Protein AF-A0A0F2PJM9-F1 (afdb_monomer_lite)

Sequence (79 aa):
MSVAAIKNPIFVGELVVYMDTPEQARVVEIDCRYELYTTANSCTCCTYRFSSRRNPDFQCRHIAAVRKVMSGEVVAEAD

Radius of gyration: 12.34 Å; chains: 1; bounding box: 31×21×30 Å

Structure (mmCIF, N/CA/C/O backbone):
data_AF-A0A0F2PJM9-F1
#
_entry.id   AF-A0A0F2PJM9-F1
#
loop_
_atom_site.group_PDB
_atom_site.id
_atom_site.type_symbol
_atom_site.label_atom_id
_atom_site.label_alt_id
_atom_site.label_comp_id
_atom_site.label_asym_id
_atom_site.label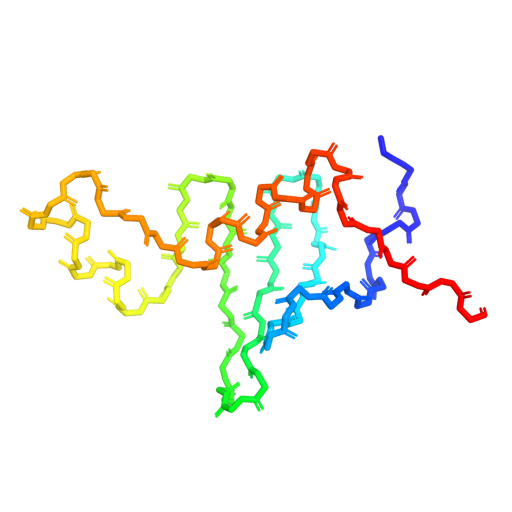_entity_id
_atom_site.label_seq_id
_atom_site.pdbx_PDB_ins_code
_atom_site.Cartn_x
_atom_site.Cartn_y
_atom_site.Cartn_z
_atom_site.occupancy
_atom_site.B_iso_or_equiv
_atom_site.auth_seq_id
_atom_site.auth_comp_id
_atom_site.auth_asym_id
_atom_site.auth_atom_id
_atom_site.pdbx_PDB_model_num
ATOM 1 N N . MET A 1 1 ? -15.802 6.978 5.197 1.00 47.47 1 MET A N 1
ATOM 2 C CA . MET A 1 1 ? -15.308 5.992 6.181 1.00 47.47 1 MET A CA 1
ATOM 3 C C . MET A 1 1 ? -15.383 6.623 7.556 1.00 47.47 1 MET A C 1
ATOM 5 O O . MET A 1 1 ? -14.941 7.756 7.703 1.00 47.47 1 MET A O 1
ATOM 9 N N . SER A 1 2 ? -16.020 5.962 8.520 1.00 42.88 2 SER A N 1
ATOM 10 C CA . SER A 1 2 ? -16.104 6.454 9.895 1.00 42.88 2 SER A CA 1
ATOM 11 C C . SER A 1 2 ? -14.748 6.313 10.594 1.00 42.88 2 SER A C 1
ATOM 13 O O . SER A 1 2 ? -14.000 5.366 10.361 1.00 42.88 2 SER A O 1
ATOM 15 N N . VAL A 1 3 ? -14.444 7.268 11.472 1.00 49.75 3 VAL A N 1
ATOM 16 C CA . VAL A 1 3 ? -13.180 7.407 12.220 1.00 49.75 3 VAL A CA 1
ATOM 17 C C . VAL A 1 3 ? -12.842 6.167 13.077 1.00 49.75 3 VAL A C 1
ATOM 19 O O . VAL A 1 3 ? -11.694 5.985 13.458 1.00 49.75 3 VAL A O 1
ATOM 22 N N . ALA A 1 4 ? -13.805 5.272 13.330 1.00 50.91 4 ALA A N 1
ATOM 23 C CA . ALA A 1 4 ? -13.629 4.056 14.130 1.00 50.91 4 ALA A CA 1
ATOM 24 C C . ALA A 1 4 ? -12.795 2.946 13.456 1.00 50.91 4 ALA A C 1
ATOM 26 O O . ALA A 1 4 ? -12.267 2.088 14.153 1.00 50.91 4 ALA A O 1
ATOM 27 N N . ALA A 1 5 ? -12.638 2.957 12.125 1.00 51.50 5 ALA A N 1
ATOM 28 C CA . ALA A 1 5 ? -11.779 1.990 11.424 1.00 51.50 5 ALA A CA 1
ATOM 29 C C . ALA A 1 5 ? -10.275 2.283 11.604 1.00 51.50 5 ALA A C 1
ATOM 31 O O . ALA A 1 5 ? -9.425 1.443 11.313 1.00 51.50 5 ALA A O 1
ATOM 32 N N . ILE A 1 6 ? -9.944 3.480 12.092 1.00 57.41 6 ILE A N 1
ATOM 33 C CA . ILE A 1 6 ? -8.584 3.890 12.423 1.00 57.41 6 ILE A CA 1
ATOM 34 C C . ILE A 1 6 ? -8.244 3.224 13.760 1.00 57.41 6 ILE A C 1
ATOM 36 O O . ILE A 1 6 ? -8.706 3.706 14.794 1.00 57.41 6 ILE A O 1
ATOM 40 N N . LYS A 1 7 ? -7.469 2.125 13.712 1.00 64.38 7 LYS A N 1
ATOM 41 C CA . LYS A 1 7 ? -6.875 1.307 14.809 1.00 64.38 7 LYS A CA 1
ATOM 42 C C . LYS A 1 7 ? -7.272 -0.176 14.857 1.00 64.38 7 LYS A C 1
ATOM 44 O O . LYS A 1 7 ? -6.583 -0.916 15.557 1.00 64.38 7 LYS A O 1
ATOM 49 N N . ASN A 1 8 ? -8.277 -0.638 14.113 1.00 80.06 8 ASN A N 1
ATOM 50 C CA . ASN A 1 8 ? -8.565 -2.079 14.046 1.00 80.06 8 ASN A CA 1
ATOM 51 C C . ASN A 1 8 ? -7.660 -2.769 13.009 1.00 80.06 8 ASN A C 1
ATOM 53 O O . ASN A 1 8 ? -7.496 -2.226 11.912 1.00 80.06 8 ASN A O 1
ATOM 57 N N . PRO A 1 9 ? -7.060 -3.933 13.331 1.00 85.06 9 PRO A N 1
ATOM 58 C CA . PRO A 1 9 ? -6.278 -4.695 12.364 1.00 85.06 9 PRO A CA 1
ATOM 59 C C . PRO A 1 9 ? -7.181 -5.223 11.247 1.00 85.06 9 PRO A C 1
ATOM 61 O O . PRO A 1 9 ? -8.234 -5.800 11.509 1.00 85.06 9 PRO A O 1
ATOM 64 N N . ILE A 1 10 ? -6.752 -5.047 9.998 1.00 87.62 10 ILE A N 1
ATOM 65 C CA . ILE A 1 10 ? -7.424 -5.607 8.824 1.00 87.62 10 ILE A CA 1
ATOM 66 C C . ILE A 1 10 ? -6.496 -6.633 8.186 1.00 87.62 10 ILE A C 1
ATOM 68 O O . ILE A 1 10 ? -5.404 -6.291 7.726 1.00 87.62 10 ILE A O 1
ATOM 72 N N . PHE A 1 11 ? -6.928 -7.890 8.158 1.00 87.62 11 PHE A N 1
ATOM 73 C CA . PHE A 1 11 ? -6.158 -8.984 7.579 1.00 87.62 11 PHE A CA 1
ATOM 74 C C . PHE A 1 11 ? -6.371 -9.047 6.065 1.00 87.62 11 PHE A C 1
ATOM 76 O O . PHE A 1 11 ? -7.495 -9.144 5.578 1.00 87.62 11 PHE A O 1
ATOM 83 N N . VAL A 1 12 ? -5.278 -8.996 5.305 1.00 87.75 12 VAL A N 1
ATOM 84 C CA . VAL A 1 12 ? -5.267 -9.093 3.841 1.00 87.75 12 VAL A CA 1
ATOM 85 C C . VAL A 1 12 ? -4.270 -10.177 3.438 1.00 87.75 12 VAL A C 1
ATOM 87 O O . VAL A 1 12 ? -3.101 -9.904 3.158 1.00 87.75 12 VAL A O 1
ATOM 90 N N . GLY A 1 13 ? -4.725 -11.431 3.428 1.00 86.50 13 GLY A N 1
ATOM 91 C CA . GLY A 1 13 ? -3.842 -12.584 3.238 1.00 86.50 13 GLY A CA 1
ATOM 92 C C . GLY A 1 13 ? -2.811 -12.673 4.368 1.00 86.50 13 GLY A C 1
ATOM 93 O O . GLY A 1 13 ? -3.182 -12.755 5.531 1.00 86.50 13 GLY A O 1
ATOM 94 N N . GLU A 1 14 ? -1.521 -12.613 4.028 1.00 86.12 14 GLU A N 1
ATOM 95 C CA . GLU A 1 14 ? -0.398 -12.656 4.987 1.00 86.12 14 GLU A CA 1
ATOM 96 C C . GLU A 1 14 ? 0.007 -11.271 5.536 1.00 86.12 14 GLU A C 1
ATOM 98 O O . GLU A 1 14 ? 1.076 -11.105 6.133 1.00 86.12 14 GLU A O 1
ATOM 103 N N . LEU A 1 15 ? -0.803 -10.244 5.272 1.00 88.12 15 LEU A N 1
ATOM 104 C CA . LEU A 1 15 ? -0.545 -8.866 5.677 1.00 88.12 15 LEU A CA 1
ATOM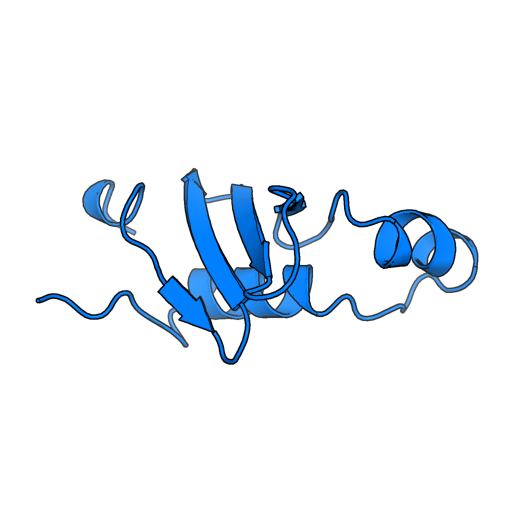 105 C C . LEU A 1 15 ? -1.581 -8.412 6.700 1.00 88.12 15 LEU A C 1
ATOM 107 O O . LEU A 1 15 ? -2.770 -8.689 6.559 1.00 88.12 15 LEU A O 1
ATOM 111 N N . VAL A 1 16 ? -1.130 -7.638 7.680 1.00 88.94 16 VAL A N 1
ATOM 112 C CA . VAL A 1 16 ? -1.990 -6.908 8.610 1.00 88.94 16 VAL A CA 1
ATOM 113 C C . VAL A 1 16 ? -1.885 -5.425 8.287 1.00 88.94 16 VAL A C 1
ATOM 115 O O . VAL A 1 16 ? -0.790 -4.859 8.257 1.00 88.94 16 VAL A O 1
ATOM 118 N N . VAL A 1 17 ? -3.022 -4.793 8.016 1.00 88.00 17 VAL A N 1
ATOM 119 C CA . VAL A 1 17 ? -3.117 -3.375 7.665 1.00 88.00 17 VAL A CA 1
ATOM 120 C C . VAL A 1 17 ? -3.770 -2.616 8.814 1.00 88.00 17 VAL A C 1
ATOM 122 O O . VAL A 1 17 ? -4.893 -2.917 9.212 1.00 88.00 17 VAL A O 1
ATOM 125 N N . TYR A 1 18 ? -3.075 -1.598 9.312 1.00 88.38 18 TYR A N 1
ATOM 126 C CA . TYR A 1 18 ? -3.578 -0.632 10.280 1.00 88.38 18 TYR A CA 1
ATOM 127 C C . TYR A 1 18 ? -3.741 0.713 9.583 1.00 88.38 18 TYR A C 1
ATOM 129 O O . TYR A 1 18 ? -2.755 1.352 9.215 1.00 88.38 18 TYR A O 1
ATOM 137 N N . MET A 1 19 ? -4.982 1.153 9.388 1.00 87.50 19 MET A N 1
ATOM 138 C CA . MET A 1 19 ? -5.245 2.493 8.864 1.00 87.50 19 MET A CA 1
ATOM 139 C C . MET A 1 19 ? -4.933 3.519 9.957 1.00 87.50 19 MET A C 1
ATOM 141 O O . MET A 1 19 ? -5.562 3.496 11.014 1.00 87.50 19 MET A O 1
ATOM 145 N N . ASP A 1 20 ? -3.972 4.409 9.709 1.00 83.31 20 ASP A N 1
ATOM 146 C CA . ASP A 1 20 ? -3.642 5.511 10.624 1.00 83.31 20 ASP A CA 1
ATOM 147 C C . ASP A 1 20 ? 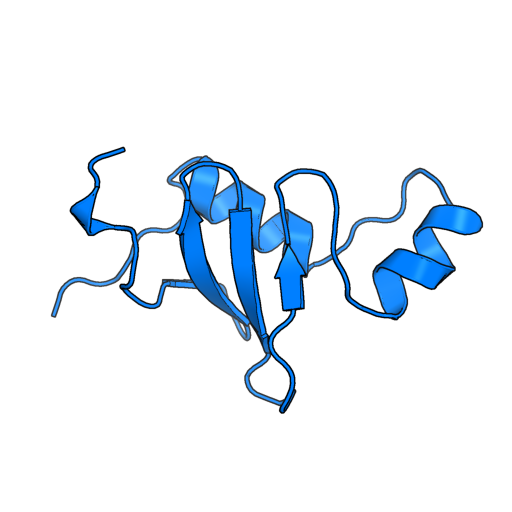-4.456 6.767 10.280 1.00 83.31 20 ASP A C 1
ATOM 149 O O . ASP A 1 20 ? -4.865 7.524 11.159 1.00 83.31 20 ASP A O 1
ATOM 153 N N . THR A 1 21 ? -4.725 6.973 8.989 1.00 84.19 21 THR A N 1
ATOM 154 C CA . THR A 1 21 ? -5.597 8.021 8.444 1.00 84.19 21 THR A CA 1
ATOM 155 C C . THR A 1 21 ? -6.372 7.457 7.245 1.00 84.19 21 THR A C 1
ATOM 157 O O . THR A 1 21 ? -6.073 6.351 6.796 1.00 84.19 21 THR A O 1
ATOM 160 N N . PRO A 1 22 ? -7.340 8.186 6.659 1.00 84.06 22 PRO A N 1
ATOM 161 C CA . PRO A 1 22 ? -8.007 7.748 5.428 1.00 84.06 22 PRO A CA 1
ATOM 162 C C . PRO A 1 22 ? -7.078 7.543 4.218 1.00 84.06 22 PRO A C 1
ATOM 164 O O . PRO A 1 22 ? -7.489 6.917 3.248 1.00 84.06 22 PRO A O 1
ATOM 167 N N . GLU A 1 23 ? -5.848 8.063 4.257 1.00 86.31 23 GLU A N 1
ATOM 168 C CA . GLU A 1 23 ? -4.908 8.096 3.123 1.00 86.31 23 GLU A CA 1
ATOM 169 C C . GLU A 1 23 ? -3.602 7.330 3.396 1.00 86.31 23 GLU A C 1
ATOM 171 O O . GLU A 1 23 ? -2.822 7.065 2.474 1.00 86.31 23 GLU A O 1
ATOM 176 N N . GLN A 1 24 ? -3.356 6.957 4.654 1.00 87.44 24 GLN A N 1
ATOM 177 C CA . GLN A 1 24 ? -2.116 6.341 5.105 1.00 87.44 24 GLN A CA 1
ATOM 178 C C . GLN A 1 24 ? -2.382 5.163 6.041 1.00 87.44 24 GLN A C 1
ATOM 180 O O . GLN A 1 24 ? -3.233 5.221 6.930 1.00 87.44 24 GLN A O 1
ATOM 185 N N . ALA A 1 25 ? -1.585 4.114 5.864 1.00 89.31 25 ALA A N 1
ATOM 186 C CA . ALA A 1 25 ? -1.617 2.915 6.674 1.00 89.31 25 ALA A CA 1
ATOM 187 C C . ALA A 1 25 ? -0.214 2.463 7.081 1.00 89.31 25 ALA A C 1
ATOM 189 O O . ALA A 1 25 ? 0.777 2.705 6.380 1.00 89.31 25 ALA A O 1
ATOM 190 N N . ARG A 1 26 ? -0.157 1.712 8.176 1.00 89.62 26 ARG A N 1
ATOM 191 C CA . ARG A 1 26 ? 0.952 0.825 8.507 1.00 89.62 26 ARG A CA 1
ATOM 192 C C . ARG A 1 26 ? 0.603 -0.587 8.079 1.00 89.62 26 ARG A C 1
ATOM 194 O O . ARG A 1 26 ? -0.460 -1.103 8.409 1.00 89.62 26 ARG A O 1
ATOM 201 N N . VAL A 1 27 ? 1.504 -1.203 7.331 1.00 86.69 27 VAL A N 1
ATOM 202 C CA . VAL A 1 27 ? 1.370 -2.583 6.872 1.00 86.69 27 VAL A CA 1
ATOM 203 C C . VAL A 1 27 ? 2.455 -3.408 7.539 1.00 86.69 27 VAL A C 1
ATOM 205 O O . VAL A 1 27 ? 3.637 -3.069 7.463 1.00 86.69 27 VAL A O 1
ATOM 208 N N . VAL A 1 28 ? 2.041 -4.480 8.199 1.00 86.44 28 VAL A N 1
ATOM 209 C CA . VAL A 1 28 ? 2.914 -5.447 8.858 1.00 86.44 28 VAL A CA 1
ATOM 210 C C . VAL A 1 28 ? 2.778 -6.756 8.100 1.00 86.44 28 VAL A C 1
ATOM 212 O O . VAL A 1 28 ? 1.667 -7.231 7.871 1.00 86.44 28 VAL A O 1
ATOM 215 N N . GLU A 1 29 ? 3.893 -7.329 7.661 1.00 82.50 29 GLU A N 1
ATOM 216 C CA . GLU A 1 29 ? 3.866 -8.711 7.178 1.00 82.50 29 GLU A CA 1
ATOM 217 C C . GLU A 1 29 ? 3.967 -9.636 8.386 1.00 82.50 29 GLU A C 1
ATOM 219 O O . GLU A 1 29 ? 4.731 -9.333 9.302 1.00 82.50 29 GLU A O 1
ATOM 224 N N . ILE A 1 30 ? 3.252 -10.762 8.381 1.00 68.06 30 ILE A N 1
ATOM 225 C CA . ILE A 1 30 ? 3.275 -11.724 9.499 1.00 68.06 30 ILE A CA 1
ATOM 226 C C . ILE A 1 30 ? 4.715 -12.152 9.855 1.00 68.06 30 ILE A C 1
ATOM 228 O O . ILE A 1 30 ? 5.035 -12.323 11.031 1.00 68.06 30 ILE A O 1
ATOM 232 N N . ASP A 1 31 ? 5.606 -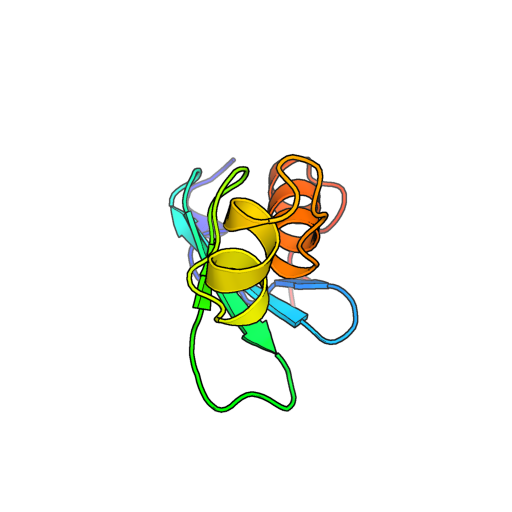12.207 8.860 1.00 65.56 31 ASP A N 1
ATOM 233 C CA . ASP A 1 31 ? 7.018 -12.568 9.034 1.00 65.56 31 ASP A CA 1
ATOM 234 C C . ASP A 1 31 ? 7.976 -11.371 9.189 1.00 65.56 31 ASP A C 1
ATOM 236 O O . ASP A 1 31 ? 9.169 -11.550 9.458 1.00 65.56 31 ASP A O 1
ATOM 240 N N . CYS A 1 32 ? 7.505 -10.130 9.024 1.00 60.38 32 CYS A N 1
ATOM 241 C CA . CYS A 1 32 ? 8.366 -8.949 9.029 1.00 60.38 32 CYS A CA 1
ATOM 242 C C . CYS A 1 32 ? 8.231 -8.166 10.343 1.00 60.38 32 CYS A C 1
ATOM 244 O O . CYS A 1 32 ? 7.188 -7.603 10.655 1.00 60.38 32 CYS A O 1
ATOM 246 N N . ARG A 1 33 ? 9.336 -8.052 11.095 1.00 67.88 33 ARG A N 1
ATOM 247 C CA . ARG A 1 33 ? 9.427 -7.307 12.374 1.00 67.88 33 ARG A CA 1
ATOM 248 C C . ARG A 1 33 ? 9.357 -5.776 12.232 1.00 67.88 33 ARG A C 1
ATOM 250 O O . ARG A 1 33 ? 9.641 -5.067 13.195 1.00 67.88 33 ARG A O 1
ATOM 257 N N . TYR A 1 34 ? 9.060 -5.260 11.043 1.00 73.00 34 TYR A N 1
ATOM 258 C CA . TYR A 1 34 ? 9.109 -3.833 10.735 1.00 73.00 34 TYR A CA 1
ATOM 259 C C . TYR A 1 34 ? 7.756 -3.340 10.232 1.00 73.00 34 TYR A C 1
ATOM 261 O O . TYR A 1 34 ? 7.194 -3.893 9.290 1.00 73.00 34 TYR A O 1
ATOM 269 N N . GLU A 1 35 ? 7.272 -2.254 10.832 1.00 81.56 35 GLU A N 1
ATOM 270 C CA . GLU A 1 35 ? 6.086 -1.537 10.365 1.00 81.56 35 GLU A CA 1
ATOM 271 C C . GLU A 1 35 ? 6.428 -0.746 9.094 1.00 81.56 35 GLU A C 1
ATOM 273 O O . GLU A 1 35 ? 7.362 0.063 9.073 1.00 81.56 35 GLU A O 1
ATOM 278 N N . LEU A 1 36 ? 5.682 -0.984 8.014 1.00 88.38 36 LEU A N 1
ATOM 279 C CA . LEU A 1 36 ? 5.883 -0.315 6.731 1.00 88.38 36 LEU A CA 1
ATOM 280 C C . LEU A 1 36 ? 4.820 0.760 6.522 1.00 88.38 36 LEU A C 1
ATOM 282 O O . LEU A 1 36 ? 3.629 0.460 6.459 1.00 88.38 36 LEU A O 1
ATOM 286 N N . TYR A 1 37 ? 5.242 2.007 6.327 1.00 90.62 37 TYR A N 1
ATOM 287 C CA . TYR A 1 37 ? 4.329 3.088 5.973 1.00 90.62 37 TYR A CA 1
ATOM 288 C C . TYR A 1 37 ? 3.942 2.975 4.503 1.00 90.62 37 TYR A C 1
ATOM 290 O O . TYR A 1 37 ? 4.797 2.947 3.612 1.00 90.62 37 TYR A O 1
ATOM 298 N N . THR A 1 38 ? 2.641 2.906 4.255 1.00 92.56 38 THR A N 1
ATOM 299 C CA . THR A 1 38 ? 2.087 2.650 2.930 1.00 92.56 38 THR A CA 1
ATOM 300 C C . THR A 1 38 ? 0.88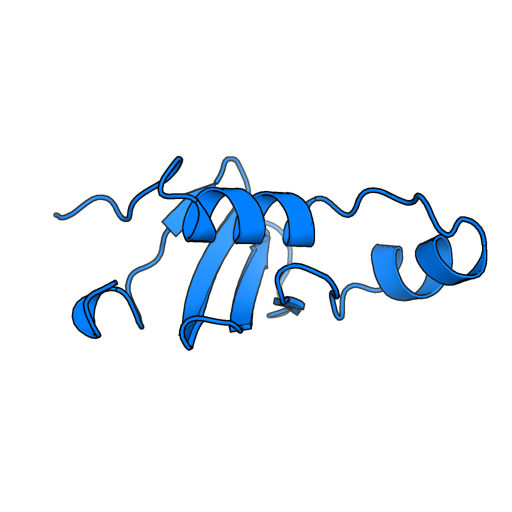4 3.553 2.680 1.00 92.56 38 THR A C 1
ATOM 302 O O . THR A 1 38 ? 0.010 3.704 3.528 1.00 92.56 38 THR A O 1
ATOM 305 N N . THR A 1 39 ? 0.840 4.159 1.500 1.00 93.25 39 THR A N 1
ATOM 306 C CA . THR A 1 39 ? -0.316 4.895 0.975 1.00 93.25 39 THR A CA 1
ATOM 307 C C . THR A 1 39 ? -0.851 4.172 -0.258 1.00 93.25 39 THR A C 1
ATOM 309 O O . THR A 1 39 ? -0.257 3.201 -0.733 1.00 93.25 39 THR A O 1
ATOM 312 N N . ALA A 1 40 ? -1.933 4.679 -0.850 1.00 92.56 40 ALA A N 1
ATOM 313 C CA . ALA A 1 40 ? -2.458 4.148 -2.108 1.00 92.56 40 ALA A CA 1
ATOM 314 C C . ALA A 1 40 ? -1.450 4.177 -3.274 1.00 92.56 40 ALA A C 1
ATOM 316 O O . ALA A 1 40 ? -1.683 3.511 -4.281 1.00 92.56 40 ALA A O 1
ATOM 317 N N . ASN A 1 41 ? -0.354 4.941 -3.172 1.00 92.44 41 ASN A N 1
ATOM 318 C CA . ASN A 1 41 ? 0.585 5.175 -4.275 1.00 92.44 41 ASN A CA 1
ATOM 319 C C . ASN A 1 41 ? 2.066 5.060 -3.879 1.00 92.44 41 ASN A C 1
ATOM 321 O O . ASN A 1 41 ? 2.935 5.292 -4.713 1.00 92.44 41 ASN A O 1
ATOM 325 N N . SER A 1 42 ? 2.388 4.747 -2.624 1.00 92.75 42 SER A N 1
ATOM 326 C CA . SER A 1 42 ? 3.776 4.661 -2.164 1.00 92.75 42 SER A CA 1
ATOM 327 C C . SER A 1 42 ? 3.919 3.693 -0.997 1.00 92.75 42 SER A C 1
ATOM 329 O O . SER A 1 42 ? 2.983 3.502 -0.226 1.00 92.75 42 SER A O 1
ATOM 331 N N . CYS A 1 43 ? 5.099 3.096 -0.848 1.00 93.06 43 CYS A N 1
ATOM 332 C CA . CYS A 1 43 ? 5.430 2.224 0.273 1.00 93.06 43 CYS A CA 1
ATOM 333 C C . CYS A 1 43 ? 6.877 2.445 0.723 1.00 93.06 43 CYS A C 1
ATOM 335 O O . CYS A 1 43 ? 7.771 2.671 -0.093 1.00 93.06 43 CYS A O 1
ATOM 337 N N . THR A 1 44 ? 7.148 2.346 2.023 1.00 92.25 44 THR A N 1
ATOM 338 C CA . THR A 1 44 ? 8.518 2.435 2.547 1.00 92.25 44 THR A CA 1
ATOM 339 C C . THR A 1 44 ? 9.300 1.127 2.453 1.00 92.25 44 THR A C 1
ATOM 341 O O . THR A 1 44 ? 10.484 1.118 2.798 1.00 92.25 44 THR A O 1
ATOM 344 N N . CYS A 1 45 ? 8.697 0.035 1.973 1.00 90.44 45 CYS A N 1
ATOM 345 C CA . CYS A 1 45 ? 9.391 -1.242 1.845 1.00 90.44 45 CYS A CA 1
ATOM 346 C C . CYS A 1 45 ? 10.561 -1.145 0.856 1.00 90.44 45 CYS A C 1
ATOM 348 O O . CYS A 1 45 ? 10.487 -0.483 -0.185 1.00 90.44 45 CYS A O 1
ATOM 350 N N . CYS A 1 46 ? 11.668 -1.817 1.182 1.00 88.81 46 CYS A N 1
ATOM 351 C CA . CYS A 1 46 ? 12.878 -1.798 0.362 1.00 88.81 46 CYS A CA 1
ATOM 352 C C . CYS A 1 46 ? 12.584 -2.227 -1.079 1.00 88.81 46 CYS A C 1
ATOM 354 O O . CYS A 1 46 ? 13.034 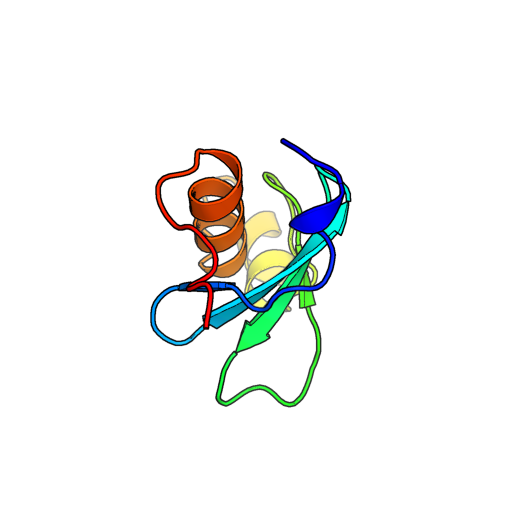-1.575 -2.020 1.00 88.81 46 CYS A O 1
ATOM 356 N N . THR A 1 47 ? 11.760 -3.262 -1.253 1.00 90.75 47 THR A N 1
ATOM 357 C CA . THR A 1 47 ? 11.365 -3.772 -2.568 1.00 90.75 47 THR A CA 1
ATOM 358 C C . THR A 1 47 ? 10.724 -2.685 -3.424 1.00 90.75 47 THR A C 1
ATOM 360 O O . THR A 1 47 ? 11.166 -2.474 -4.548 1.00 90.75 47 THR A O 1
ATOM 363 N N . TYR A 1 48 ? 9.753 -1.931 -2.900 1.00 92.81 48 TYR A N 1
ATOM 364 C CA . TYR A 1 48 ? 9.159 -0.822 -3.647 1.00 92.81 48 TYR A CA 1
ATOM 365 C C . TYR A 1 48 ? 10.182 0.279 -3.922 1.00 92.81 48 TYR A C 1
ATOM 367 O O . TYR A 1 48 ? 10.307 0.720 -5.062 1.00 92.81 48 TYR A O 1
ATOM 375 N N . ARG A 1 49 ? 10.964 0.698 -2.919 1.00 89.81 49 ARG A N 1
ATOM 376 C CA . ARG A 1 49 ? 11.935 1.797 -3.071 1.00 89.81 49 ARG A CA 1
ATOM 377 C C . ARG A 1 49 ? 12.990 1.521 -4.141 1.00 89.81 49 ARG A C 1
ATOM 379 O O . ARG A 1 49 ? 13.396 2.451 -4.837 1.00 89.81 49 ARG A O 1
ATOM 386 N N . PHE A 1 50 ? 13.450 0.278 -4.262 1.00 92.00 50 PHE A N 1
ATOM 387 C CA . PHE A 1 50 ? 14.458 -0.101 -5.251 1.00 92.00 50 PHE A CA 1
ATOM 388 C C . PHE A 1 50 ? 13.845 -0.454 -6.607 1.00 92.00 50 PHE A C 1
ATOM 390 O O . PHE A 1 50 ? 14.367 -0.018 -7.633 1.00 92.00 50 PHE A O 1
ATOM 397 N N . SER A 1 51 ? 12.739 -1.201 -6.627 1.00 92.31 51 SER A N 1
ATOM 398 C CA . SER A 1 51 ? 12.119 -1.659 -7.872 1.00 92.31 51 SER A CA 1
ATOM 399 C C . SER A 1 51 ? 11.380 -0.546 -8.609 1.00 92.31 51 SER A C 1
ATOM 401 O O . SER A 1 51 ? 11.521 -0.471 -9.822 1.00 92.31 51 SER A O 1
ATOM 403 N N . SER A 1 52 ? 10.689 0.369 -7.915 1.00 92.25 52 SER A N 1
ATOM 404 C CA . SER A 1 52 ? 9.959 1.483 -8.560 1.00 92.25 52 SER A CA 1
ATOM 405 C C . SER A 1 52 ? 10.874 2.435 -9.336 1.00 92.25 52 SER A C 1
ATOM 407 O O . SER A 1 52 ? 10.480 2.999 -10.349 1.00 92.25 52 SER A O 1
ATOM 409 N N . ARG A 1 53 ? 12.136 2.570 -8.906 1.00 90.44 53 ARG A N 1
ATOM 410 C CA . ARG A 1 53 ? 13.153 3.359 -9.620 1.00 90.44 53 ARG A CA 1
ATOM 411 C C . ARG A 1 53 ? 13.598 2.714 -10.930 1.00 90.44 53 ARG A C 1
ATOM 413 O O . ARG A 1 53 ? 14.058 3.420 -11.819 1.00 90.44 53 ARG A O 1
ATOM 420 N N . ARG A 1 54 ? 13.536 1.382 -11.019 1.00 92.50 54 ARG A N 1
ATOM 421 C CA . ARG A 1 54 ? 13.942 0.613 -12.207 1.00 92.50 54 ARG A CA 1
ATOM 422 C C . ARG A 1 54 ? 12.764 0.319 -13.130 1.00 92.50 54 ARG A C 1
ATOM 424 O O . ARG A 1 54 ? 12.952 0.237 -14.335 1.00 92.50 54 ARG A O 1
ATOM 431 N N . ASN A 1 55 ? 11.582 0.134 -12.557 1.00 92.81 55 ASN A N 1
ATOM 432 C CA . ASN A 1 55 ? 10.341 -0.163 -13.249 1.00 92.81 55 ASN A CA 1
ATOM 433 C C . ASN A 1 55 ? 9.213 0.701 -12.652 1.00 92.81 55 ASN A C 1
ATOM 435 O O . ASN A 1 55 ? 8.722 0.369 -11.568 1.00 92.81 55 ASN A O 1
ATOM 439 N N . PRO A 1 56 ? 8.795 1.778 -13.343 1.00 88.38 56 PRO A N 1
ATOM 440 C CA . PRO A 1 56 ? 7.691 2.633 -12.907 1.00 88.38 56 PRO A CA 1
ATOM 441 C C . PRO A 1 56 ? 6.367 1.884 -12.691 1.00 88.38 56 PRO A C 1
ATOM 443 O O . PRO A 1 56 ? 5.575 2.290 -11.846 1.00 88.38 56 PRO A O 1
ATOM 446 N N . ASP A 1 57 ? 6.159 0.758 -13.381 1.00 91.25 57 ASP A N 1
ATOM 447 C CA . ASP A 1 57 ? 4.934 -0.048 -13.311 1.00 91.25 57 ASP A CA 1
ATOM 448 C C . ASP A 1 57 ? 4.993 -1.152 -12.239 1.00 91.25 57 ASP A C 1
ATOM 450 O O . ASP A 1 57 ? 4.122 -2.027 -12.176 1.00 91.25 57 ASP A O 1
ATOM 454 N N . PHE A 1 58 ? 6.024 -1.147 -11.386 1.00 92.75 58 PHE A N 1
ATOM 455 C CA . PHE A 1 58 ? 6.201 -2.149 -10.340 1.00 92.75 58 PHE A CA 1
ATOM 456 C C . PHE A 1 58 ? 5.007 -2.192 -9.370 1.00 92.75 58 PHE A C 1
ATOM 458 O O . PHE A 1 58 ? 4.709 -1.228 -8.663 1.00 92.75 58 PHE A O 1
ATOM 465 N N . GLN A 1 59 ? 4.369 -3.359 -9.272 1.00 91.50 59 GLN A N 1
ATOM 466 C CA . GLN A 1 59 ? 3.208 -3.578 -8.411 1.00 91.50 59 GLN A CA 1
ATOM 467 C C . GLN A 1 59 ? 3.646 -4.053 -7.018 1.00 91.50 59 GLN A C 1
ATOM 469 O O . GLN A 1 59 ? 3.998 -5.213 -6.812 1.00 91.50 59 GLN A O 1
ATOM 474 N N . CYS A 1 60 ? 3.626 -3.149 -6.037 1.00 93.56 60 CYS A N 1
ATOM 475 C CA . CYS A 1 60 ? 3.929 -3.486 -4.647 1.00 93.56 60 CYS A CA 1
ATOM 476 C C . CYS A 1 60 ? 2.723 -4.133 -3.952 1.00 93.56 60 CYS A C 1
ATOM 478 O O . CYS A 1 60 ? 1.641 -3.545 -3.902 1.00 93.56 60 CYS A O 1
ATOM 480 N N . ARG A 1 61 ? 2.934 -5.303 -3.334 1.00 93.00 61 ARG A N 1
ATOM 481 C CA . ARG A 1 61 ? 1.881 -6.018 -2.594 1.00 93.00 61 ARG A CA 1
ATOM 482 C C . ARG A 1 61 ? 1.285 -5.211 -1.436 1.00 93.00 61 ARG A C 1
ATOM 484 O O . ARG A 1 61 ? 0.084 -5.288 -1.209 1.00 93.00 61 ARG A O 1
ATOM 491 N N . HIS A 1 62 ? 2.092 -4.398 -0.746 1.00 92.88 62 HIS A N 1
ATOM 492 C CA . HIS A 1 62 ? 1.618 -3.549 0.356 1.00 92.88 62 HIS A CA 1
ATOM 493 C C . HIS A 1 62 ? 0.668 -2.465 -0.146 1.00 92.88 62 HIS A C 1
ATOM 495 O O . HIS A 1 62 ? -0.395 -2.263 0.432 1.00 92.88 62 HIS A O 1
ATOM 501 N N . ILE A 1 63 ? 1.024 -1.807 -1.255 1.00 94.38 63 ILE A N 1
ATOM 502 C CA . ILE A 1 63 ? 0.172 -0.795 -1.895 1.00 94.38 63 ILE A CA 1
ATOM 503 C C . ILE A 1 63 ? -1.144 -1.434 -2.350 1.00 94.38 63 ILE A C 1
ATOM 505 O O . ILE A 1 63 ? -2.212 -0.867 -2.132 1.00 94.38 63 ILE A O 1
ATOM 509 N N . ALA A 1 64 ? -1.081 -2.630 -2.942 1.00 93.81 64 ALA A N 1
ATOM 510 C CA . ALA A 1 64 ? -2.273 -3.368 -3.345 1.00 93.81 64 ALA A CA 1
ATOM 511 C C . ALA A 1 64 ? -3.187 -3.679 -2.148 1.00 93.81 64 ALA A C 1
ATOM 513 O O . ALA A 1 64 ? -4.391 -3.454 -2.237 1.00 93.81 64 ALA A O 1
ATOM 514 N N . ALA A 1 65 ? -2.627 -4.121 -1.017 1.00 91.75 65 ALA A N 1
ATOM 515 C CA . ALA A 1 65 ? -3.396 -4.380 0.199 1.00 91.75 65 ALA A CA 1
ATOM 516 C C . ALA A 1 65 ? -4.089 -3.115 0.728 1.00 91.75 65 ALA A C 1
ATOM 518 O O . ALA A 1 65 ? -5.289 -3.139 0.988 1.00 91.75 65 ALA A O 1
ATOM 519 N N . VAL A 1 66 ? -3.373 -1.989 0.800 1.00 90.81 66 VAL A N 1
ATOM 520 C CA . VAL A 1 66 ? -3.957 -0.705 1.222 1.00 90.81 66 VAL A CA 1
ATOM 521 C C . VAL A 1 66 ? -5.084 -0.266 0.286 1.00 90.81 66 VAL A C 1
ATOM 523 O O . VAL A 1 66 ? -6.133 0.163 0.757 1.00 90.81 66 VAL A O 1
ATOM 526 N N . ARG A 1 67 ? -4.927 -0.430 -1.034 1.00 93.62 67 ARG A N 1
ATOM 527 C CA . ARG A 1 67 ? -5.989 -0.110 -2.003 1.00 93.62 67 ARG A CA 1
ATOM 528 C C . ARG A 1 67 ? -7.253 -0.942 -1.788 1.00 93.62 67 ARG A C 1
ATOM 530 O O . ARG A 1 67 ? -8.337 -0.382 -1.886 1.00 93.62 67 ARG A O 1
ATOM 537 N N . LYS A 1 68 ? -7.122 -2.234 -1.468 1.00 90.75 68 LYS A N 1
ATOM 538 C CA . LYS A 1 68 ? -8.267 -3.112 -1.165 1.00 90.75 68 LYS A CA 1
ATOM 539 C C . LYS A 1 68 ? -9.016 -2.689 0.097 1.00 90.75 68 LYS A C 1
ATOM 541 O O . LYS A 1 68 ? -10.242 -2.717 0.138 1.00 90.75 68 LYS A O 1
ATOM 546 N N . VAL A 1 69 ? -8.277 -2.269 1.121 1.00 88.50 69 VAL A N 1
ATOM 547 C CA . VAL A 1 69 ? -8.868 -1.718 2.346 1.00 88.50 69 VAL A CA 1
ATOM 548 C C . VAL A 1 69 ? -9.587 -0.401 2.043 1.00 88.50 69 VAL A C 1
ATOM 550 O O . VAL A 1 69 ? -10.735 -0.207 2.433 1.00 88.50 69 VAL A O 1
ATOM 553 N N . MET A 1 70 ? -8.948 0.492 1.284 1.00 87.69 70 MET A N 1
ATOM 554 C CA . MET A 1 70 ? -9.524 1.786 0.910 1.00 87.69 70 MET A CA 1
ATOM 555 C C . MET A 1 70 ? -10.730 1.673 -0.036 1.00 87.69 70 MET A C 1
ATOM 557 O O . MET A 1 70 ? -11.599 2.540 -0.028 1.00 87.69 70 MET A O 1
ATOM 561 N N . SER A 1 71 ? -10.812 0.630 -0.861 1.00 88.62 71 SER A N 1
ATOM 562 C CA . SER A 1 71 ? -11.985 0.386 -1.707 1.00 88.62 71 SER A CA 1
ATOM 563 C C . SER A 1 71 ? -13.147 -0.258 -0.947 1.00 88.62 71 SER A C 1
ATOM 565 O O . SER A 1 71 ? -14.258 -0.297 -1.471 1.00 88.62 71 SER A O 1
ATOM 567 N N . GLY A 1 72 ? -12.911 -0.751 0.275 1.00 83.81 72 GLY A N 1
ATOM 568 C CA . GLY A 1 72 ? -13.889 -1.513 1.048 1.00 83.81 72 GLY A CA 1
ATOM 569 C C . GLY A 1 72 ? -14.062 -2.960 0.576 1.00 83.81 72 GLY A C 1
ATOM 570 O O . GLY A 1 72 ? -15.026 -3.604 0.975 1.00 83.81 72 GLY A O 1
ATOM 571 N N . GLU A 1 73 ? -13.150 -3.481 -0.256 1.00 84.50 73 GLU A N 1
ATOM 572 C CA . GLU A 1 73 ? -13.122 -4.904 -0.643 1.00 84.50 73 GLU A CA 1
ATOM 573 C C . GLU A 1 73 ? -12.796 -5.798 0.561 1.00 84.50 73 GLU A C 1
ATOM 575 O O . GLU A 1 73 ? -13.240 -6.941 0.631 1.00 84.50 73 GLU A O 1
ATOM 580 N N . VAL A 1 74 ? -12.032 -5.263 1.517 1.00 82.75 74 VAL A N 1
ATOM 581 C CA . VAL A 1 74 ? -11.686 -5.932 2.772 1.00 82.75 74 VAL A CA 1
ATOM 582 C C . VAL A 1 74 ? -12.032 -5.006 3.931 1.00 82.75 74 VAL A C 1
ATOM 584 O O . VAL A 1 74 ? -11.676 -3.826 3.920 1.00 82.75 74 VAL A O 1
ATOM 587 N N . VAL A 1 75 ? -12.721 -5.542 4.934 1.00 74.50 75 VAL A N 1
ATOM 588 C CA . VAL A 1 75 ? -13.128 -4.824 6.146 1.00 74.50 75 VAL A CA 1
ATOM 589 C C . VAL A 1 75 ? -12.528 -5.498 7.373 1.00 74.50 75 VAL A C 1
ATOM 591 O O . VAL A 1 75 ? -12.207 -6.683 7.333 1.00 74.50 75 VAL A O 1
ATOM 594 N N . ALA A 1 76 ? -12.352 -4.737 8.455 1.00 68.75 76 ALA A N 1
ATOM 595 C CA . ALA A 1 76 ? -11.988 -5.319 9.742 1.00 68.75 76 ALA A CA 1
ATOM 596 C C . ALA A 1 76 ? -13.069 -6.326 10.156 1.00 68.75 76 ALA A C 1
ATOM 598 O O . ALA A 1 76 ? -14.257 -5.990 10.120 1.00 68.75 76 ALA A O 1
ATOM 599 N N . GLU A 1 77 ? -12.666 -7.533 10.548 1.00 62.00 77 GLU A N 1
ATOM 600 C CA . GLU A 1 77 ? -13.563 -8.428 11.274 1.00 62.00 77 GLU A CA 1
ATOM 601 C C . GLU A 1 77 ? -13.889 -7.751 12.611 1.00 62.00 77 GLU A C 1
ATOM 603 O O . GLU A 1 77 ? -12.995 -7.319 13.343 1.00 62.00 77 GLU A O 1
ATOM 608 N N . ALA A 1 78 ? -15.179 -7.541 12.863 1.00 53.06 78 ALA A N 1
ATOM 609 C CA . ALA A 1 78 ? -15.658 -7.067 14.148 1.00 53.06 78 ALA A CA 1
ATOM 610 C C . ALA A 1 78 ? -15.901 -8.303 15.016 1.00 53.06 78 ALA A C 1
ATOM 612 O O . ALA A 1 78 ? -16.856 -9.034 14.756 1.00 53.06 78 ALA A O 1
ATOM 613 N N . ASP A 1 79 ? -15.017 -8.535 15.986 1.00 47.41 79 ASP A N 1
ATOM 614 C CA . ASP A 1 79 ? -15.319 -9.386 17.143 1.00 47.41 79 ASP A CA 1
ATOM 615 C C . ASP A 1 79 ? -16.399 -8.731 18.023 1.00 47.41 79 ASP A C 1
ATOM 617 O O . ASP A 1 79 ? -16.306 -7.500 18.271 1.00 47.41 79 ASP A O 1
#

Secondary structure (DSSP, 8-state):
--GGGTTS-EEETTEEEEESSSSEEEEEETT-SSPEEEETTEE-SHHHHHHHHH-TT---HHHHHHHHHHHTSS-----

pLDDT: mean 82.72, std 13.49, range [42.88, 94.38]

Foldseek 3Di:
DDPVQQAFWWDDPQWTWHDPDLFWIWIDGVPDPDTWIEGLQDIPDPCCVVVCVVPVPDDDPRSVSNVCVSVVVTGHDDD